Protein AF-A0A7W9SWE2-F1 (afdb_monomer_lite)

Radius of gyration: 13.79 Å; chains: 1; bounding box: 33×20×35 Å

Sequence (56 aa):
MDISASSRGCNSLTGRFVVPEYVLSATNEVERLHLTFEQHCEGGIPALRGEISYGK

Organism: Armatimonas rosea (NCBI:txid685828)

pLDDT: mean 83.33, std 13.38, range [52.28, 97.06]

Structure (mmCIF, N/CA/C/O backbone):
data_AF-A0A7W9SWE2-F1
#
_entry.id   AF-A0A7W9SWE2-F1
#
loop_
_atom_site.group_PDB
_atom_site.id
_atom_site.type_symbol
_atom_site.label_atom_id
_atom_site.label_alt_id
_atom_site.label_comp_id
_atom_site.label_asym_id
_atom_site.label_entity_id
_atom_site.label_seq_id
_atom_site.pdbx_PDB_ins_code
_atom_site.Cartn_x
_atom_site.Cartn_y
_atom_site.Cartn_z
_atom_site.occupancy
_atom_site.B_iso_or_equiv
_atom_site.auth_seq_id
_atom_site.auth_comp_id
_atom_site.auth_asym_id
_atom_site.auth_atom_id
_atom_site.pdbx_PDB_model_num
ATOM 1 N N . MET A 1 1 ? -1.573 10.171 -8.573 1.00 57.12 1 MET A N 1
ATOM 2 C CA . MET A 1 1 ? -1.517 9.006 -7.668 1.00 57.12 1 MET A CA 1
ATOM 3 C C . MET A 1 1 ? -0.090 8.522 -7.723 1.00 57.12 1 MET A C 1
ATOM 5 O O . MET A 1 1 ? 0.348 8.368 -8.844 1.00 57.12 1 MET A O 1
ATOM 9 N N . ASP A 1 2 ? 0.636 8.413 -6.611 1.00 63.53 2 ASP A N 1
ATOM 10 C CA . ASP A 1 2 ? 2.076 8.104 -6.593 1.00 63.53 2 ASP A CA 1
ATOM 11 C C . ASP A 1 2 ? 2.380 7.180 -5.410 1.00 63.53 2 ASP A C 1
ATOM 13 O O . ASP A 1 2 ? 1.949 7.466 -4.291 1.00 63.53 2 ASP A O 1
ATOM 17 N N . ILE A 1 3 ? 3.065 6.063 -5.666 1.00 67.44 3 ILE A N 1
ATOM 18 C CA . ILE A 1 3 ? 3.679 5.241 -4.623 1.00 67.44 3 ILE A CA 1
ATOM 19 C C . ILE A 1 3 ? 5.190 5.396 -4.744 1.00 67.44 3 ILE A C 1
ATOM 21 O O . ILE A 1 3 ? 5.804 4.913 -5.702 1.00 67.44 3 ILE A O 1
ATOM 25 N N . SER A 1 4 ? 5.784 6.022 -3.731 1.00 67.00 4 SER A N 1
ATOM 26 C CA . SER A 1 4 ? 7.225 6.183 -3.602 1.00 67.00 4 SER A CA 1
ATOM 27 C C . SER A 1 4 ? 7.770 5.256 -2.516 1.00 67.00 4 SER A C 1
ATOM 29 O O . SER A 1 4 ? 7.417 5.332 -1.342 1.00 67.00 4 SER A O 1
ATOM 31 N N . ALA A 1 5 ? 8.671 4.366 -2.925 1.00 59.53 5 ALA A N 1
ATOM 32 C CA . ALA A 1 5 ? 9.616 3.702 -2.038 1.00 59.53 5 ALA A CA 1
ATOM 33 C C . ALA A 1 5 ? 11.001 4.275 -2.360 1.00 59.53 5 ALA A C 1
ATOM 35 O O . ALA A 1 5 ? 11.326 4.484 -3.532 1.00 59.53 5 ALA A O 1
ATOM 36 N N . SER A 1 6 ? 11.774 4.588 -1.323 1.00 58.06 6 SER A N 1
ATOM 37 C CA . SER A 1 6 ? 13.080 5.257 -1.368 1.00 58.06 6 SER A CA 1
ATOM 38 C C . SER A 1 6 ? 13.890 4.998 -2.657 1.00 58.06 6 SER A C 1
ATOM 40 O O . SER A 1 6 ? 14.490 3.941 -2.838 1.00 58.06 6 SER A O 1
ATOM 42 N N . SER A 1 7 ? 13.964 6.029 -3.514 1.00 52.28 7 SER A N 1
ATOM 43 C CA . SER A 1 7 ? 14.853 6.154 -4.687 1.00 52.28 7 SER A CA 1
ATOM 44 C C . SER A 1 7 ? 14.405 5.600 -6.060 1.00 52.28 7 SER A C 1
ATOM 46 O O . SER A 1 7 ? 15.252 5.299 -6.901 1.00 52.28 7 SER A O 1
ATOM 48 N N . ARG A 1 8 ? 13.100 5.529 -6.367 1.00 59.59 8 ARG A N 1
ATOM 49 C CA . ARG A 1 8 ? 12.615 5.383 -7.764 1.00 59.59 8 ARG A CA 1
ATOM 50 C C . ARG A 1 8 ? 11.566 6.436 -8.128 1.00 59.59 8 ARG A C 1
ATOM 52 O O . ARG A 1 8 ? 10.386 6.126 -8.243 1.00 59.59 8 ARG A O 1
ATOM 59 N N . GLY A 1 9 ? 11.999 7.689 -8.261 1.00 56.97 9 GLY A N 1
ATOM 60 C CA . GLY A 1 9 ? 11.129 8.762 -8.748 1.00 56.97 9 GLY A CA 1
ATOM 61 C C . GLY A 1 9 ? 10.714 8.525 -10.203 1.00 56.97 9 GLY A C 1
ATOM 62 O O . GLY A 1 9 ? 11.551 8.158 -11.026 1.00 56.97 9 GLY A O 1
ATOM 63 N N . CYS A 1 10 ? 9.433 8.734 -10.502 1.00 66.62 10 CYS A N 1
ATOM 64 C CA . CYS A 1 10 ? 8.859 8.702 -11.847 1.00 66.62 10 CYS A CA 1
ATOM 65 C C . CYS A 1 10 ? 8.251 10.069 -12.149 1.00 66.62 10 CYS A C 1
ATOM 67 O O . CYS A 1 10 ? 7.510 10.595 -11.323 1.00 66.62 10 CYS A O 1
ATOM 69 N N . ASN A 1 11 ? 8.547 10.646 -13.312 1.00 69.88 11 ASN A N 1
ATOM 70 C CA . ASN A 1 11 ? 8.015 11.954 -13.701 1.00 69.88 11 ASN A CA 1
ATOM 71 C C . ASN A 1 11 ? 6.645 11.815 -14.379 1.00 69.88 11 ASN A C 1
ATOM 73 O O . ASN A 1 11 ? 5.810 12.710 -14.267 1.00 69.88 11 ASN A O 1
ATOM 77 N N . SER A 1 12 ? 6.403 10.680 -15.047 1.00 67.88 12 SER A N 1
ATOM 78 C CA . SER A 1 12 ? 5.097 10.287 -15.583 1.00 67.88 12 SER A CA 1
ATOM 79 C C . SER A 1 12 ? 4.653 8.938 -15.029 1.00 67.88 12 SER A C 1
ATOM 81 O O . SER A 1 12 ? 5.401 7.955 -15.062 1.00 67.88 12 SER A O 1
ATOM 83 N N . LEU A 1 13 ? 3.419 8.892 -14.523 1.00 77.12 13 LEU A N 1
ATOM 84 C CA . LEU A 1 13 ? 2.902 7.757 -13.775 1.00 77.12 13 LEU A CA 1
ATOM 85 C C . LEU A 1 13 ? 1.503 7.370 -14.253 1.00 77.12 13 LEU A C 1
ATOM 87 O O . LEU A 1 13 ? 0.580 8.183 -14.256 1.00 77.12 13 LEU A O 1
ATOM 91 N N . THR A 1 14 ? 1.348 6.108 -14.643 1.00 80.25 14 THR A N 1
ATOM 92 C CA . THR A 1 14 ? 0.054 5.511 -15.009 1.00 80.25 14 THR A CA 1
ATOM 93 C C . THR A 1 14 ? -0.141 4.224 -14.225 1.00 80.25 14 THR A C 1
ATOM 95 O O . THR A 1 14 ? 0.829 3.611 -13.788 1.00 80.25 14 THR A O 1
ATOM 98 N N . GLY A 1 15 ? -1.381 3.810 -13.986 1.00 85.50 15 GLY A N 1
ATOM 99 C CA . GLY A 1 15 ? -1.620 2.638 -13.155 1.00 85.50 15 GLY A CA 1
ATOM 100 C C . GLY A 1 15 ? -3.039 2.542 -12.629 1.00 85.50 15 GLY A C 1
ATOM 101 O O . GLY A 1 15 ? -3.927 3.279 -13.059 1.00 85.50 15 GLY A O 1
ATOM 102 N N . ARG A 1 16 ? -3.240 1.628 -11.680 1.00 88.06 16 ARG A N 1
ATOM 103 C CA . ARG A 1 16 ? -4.528 1.423 -11.012 1.00 88.06 16 ARG A CA 1
ATOM 104 C C . ARG A 1 16 ? -4.363 1.012 -9.563 1.00 88.06 16 ARG A C 1
ATOM 106 O O . ARG A 1 16 ? -3.358 0.417 -9.176 1.00 88.06 16 ARG A O 1
ATOM 113 N N . PHE A 1 17 ? -5.429 1.257 -8.818 1.00 90.00 17 PHE A N 1
ATOM 114 C CA . PHE A 1 17 ? -5.622 0.765 -7.469 1.00 90.00 17 PHE A CA 1
ATOM 115 C C . PHE A 1 17 ? -6.902 -0.039 -7.422 1.00 90.00 17 PHE A C 1
ATOM 117 O O . PHE A 1 17 ? -7.915 0.351 -8.003 1.00 90.00 17 PHE A O 1
ATOM 124 N N . VAL A 1 18 ? -6.842 -1.161 -6.724 1.00 94.75 18 VAL A N 1
ATOM 125 C CA . VAL A 1 18 ? -8.013 -1.961 -6.395 1.00 94.75 18 VAL A CA 1
ATOM 126 C C . VAL A 1 18 ? -8.072 -2.020 -4.884 1.00 94.75 18 VAL A C 1
ATOM 128 O O . VAL A 1 18 ? -7.061 -2.300 -4.243 1.00 94.75 18 VAL A O 1
ATOM 131 N N . VAL A 1 19 ? -9.244 -1.747 -4.321 1.00 94.44 19 VAL A N 1
ATOM 132 C CA . VAL A 1 19 ? -9.479 -1.766 -2.874 1.00 94.44 19 VAL A CA 1
ATOM 133 C C . VAL A 1 19 ? -10.486 -2.874 -2.577 1.00 94.44 19 VAL A C 1
ATOM 135 O O . VAL A 1 19 ? -11.688 -2.618 -2.622 1.00 94.44 19 VAL A O 1
ATOM 138 N N . PRO A 1 20 ? -10.032 -4.126 -2.369 1.00 94.44 20 PRO A N 1
ATOM 139 C CA . PRO A 1 20 ? -10.938 -5.230 -2.071 1.00 94.44 20 PRO A CA 1
ATOM 140 C C . PRO A 1 20 ? -11.665 -5.078 -0.735 1.00 94.44 20 PRO A C 1
ATOM 142 O O . PRO A 1 20 ? -12.784 -5.563 -0.600 1.00 94.44 20 PRO A O 1
ATOM 145 N N . GLU A 1 21 ? -11.041 -4.422 0.246 1.00 95.94 21 GLU A N 1
ATOM 146 C CA . GLU A 1 21 ? -11.628 -4.216 1.568 1.00 95.94 21 GLU A CA 1
ATOM 147 C C . GLU A 1 21 ? -11.356 -2.796 2.061 1.00 95.94 21 GLU A C 1
ATOM 149 O O . GLU A 1 21 ? -10.219 -2.321 2.040 1.00 95.94 21 GLU A O 1
ATOM 154 N N . TYR A 1 22 ? -12.412 -2.139 2.537 1.00 95.81 22 TYR A N 1
ATOM 155 C CA . TYR A 1 22 ? -12.340 -0.865 3.236 1.00 95.81 22 TYR A CA 1
ATOM 156 C C . TYR A 1 22 ? -13.436 -0.815 4.298 1.00 95.81 22 TYR A C 1
ATOM 158 O O . TYR A 1 22 ? -14.622 -0.749 3.972 1.00 95.81 22 TYR A O 1
ATOM 166 N N . VAL A 1 23 ? -13.035 -0.880 5.566 1.00 96.81 23 VAL A N 1
ATOM 167 C CA . VAL A 1 23 ? -13.942 -0.884 6.715 1.00 96.81 23 VAL A CA 1
ATOM 168 C C . VAL A 1 23 ? -13.607 0.288 7.616 1.00 96.81 23 VAL A C 1
ATOM 170 O O . VAL A 1 23 ? -12.455 0.478 8.013 1.00 96.81 23 VAL A O 1
ATOM 173 N N . LEU A 1 24 ? -14.642 1.054 7.942 1.00 96.88 24 LEU A N 1
ATOM 174 C CA . LEU A 1 24 ? -14.581 2.162 8.878 1.00 96.88 24 LEU A CA 1
ATOM 175 C C . LEU A 1 24 ? -15.226 1.773 10.206 1.00 96.88 24 LEU A C 1
ATOM 177 O O . LEU A 1 24 ? -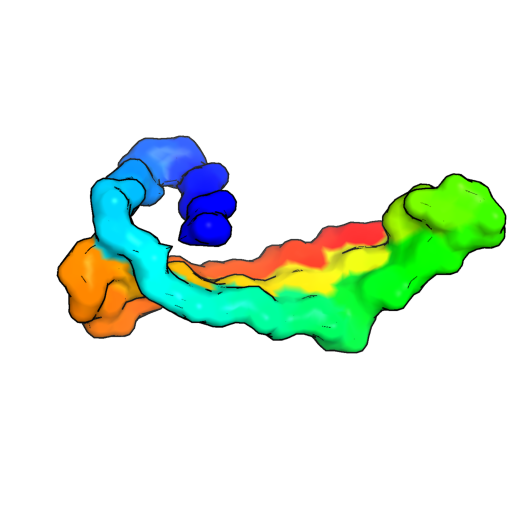16.246 1.082 10.227 1.00 96.88 24 LEU A O 1
ATOM 181 N N . SER A 1 25 ? -14.662 2.279 11.296 1.00 95.12 25 SER A N 1
ATOM 182 C CA . SER A 1 25 ? -15.290 2.255 12.611 1.00 95.12 25 SER A CA 1
ATOM 183 C C . SER A 1 25 ? -16.492 3.210 12.663 1.00 95.12 25 SER A C 1
ATOM 185 O O . SER A 1 25 ? -16.692 4.060 11.790 1.00 95.12 25 SER A O 1
ATOM 187 N N . ALA A 1 26 ? -17.265 3.146 13.749 1.00 96.38 26 ALA A N 1
ATOM 188 C CA . ALA A 1 26 ? -18.368 4.081 13.998 1.00 96.38 26 ALA A CA 1
ATOM 189 C C . ALA A 1 26 ? -17.923 5.557 14.107 1.00 96.38 26 ALA A C 1
ATOM 191 O O . ALA A 1 26 ? -18.748 6.457 13.961 1.00 96.38 26 ALA A O 1
ATOM 192 N N . THR A 1 27 ? -16.634 5.815 14.357 1.00 97.06 27 THR A N 1
ATOM 193 C CA . THR A 1 27 ? -16.039 7.159 14.426 1.00 97.06 27 THR A CA 1
ATOM 194 C C . THR A 1 27 ? -15.351 7.581 13.122 1.00 97.06 27 THR A C 1
ATOM 196 O O . THR A 1 27 ? -14.713 8.630 13.092 1.00 97.06 27 THR A O 1
ATOM 199 N N . ASN A 1 28 ? -15.528 6.821 12.032 1.00 95.19 28 ASN A N 1
ATOM 200 C CA . ASN A 1 28 ? -14.888 7.018 10.723 1.00 95.19 28 ASN A CA 1
ATOM 201 C C . ASN A 1 28 ? -13.361 6.824 10.716 1.00 95.19 28 ASN A C 1
ATOM 203 O O . ASN A 1 28 ? -12.669 7.363 9.851 1.00 95.19 28 ASN A O 1
ATOM 207 N N . GLU A 1 29 ? -12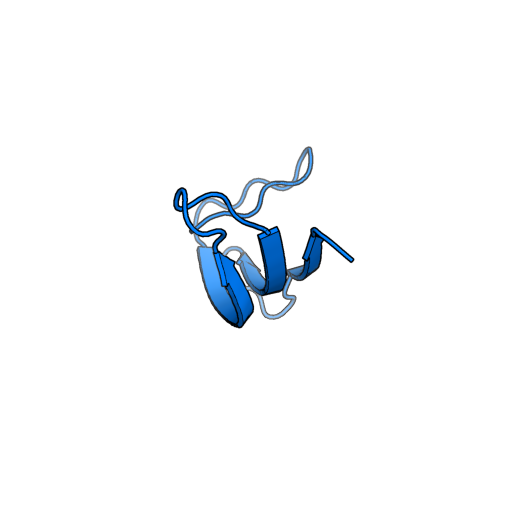.826 6.035 11.645 1.00 95.69 29 GLU A N 1
ATOM 208 C CA . GLU A 1 29 ? -11.429 5.595 11.590 1.00 95.69 29 GLU A CA 1
ATOM 209 C C . GLU A 1 29 ? -11.305 4.345 10.717 1.00 95.69 29 GLU A C 1
ATOM 211 O O . GLU A 1 29 ? -12.211 3.514 10.687 1.00 95.69 29 GLU A O 1
ATOM 216 N N . VAL A 1 30 ? -10.189 4.194 9.999 1.00 94.94 30 VAL A N 1
ATOM 217 C CA . VAL A 1 30 ? -9.939 2.986 9.200 1.00 94.94 30 VAL A CA 1
ATOM 218 C C . VAL A 1 30 ? -9.679 1.821 10.148 1.00 94.94 30 VAL A C 1
ATOM 220 O O . VAL A 1 30 ? -8.668 1.810 10.840 1.00 94.94 30 VAL A O 1
ATOM 223 N N . GLU A 1 31 ? -10.583 0.845 10.164 1.00 96.75 31 GLU A N 1
ATOM 224 C CA . GLU A 1 31 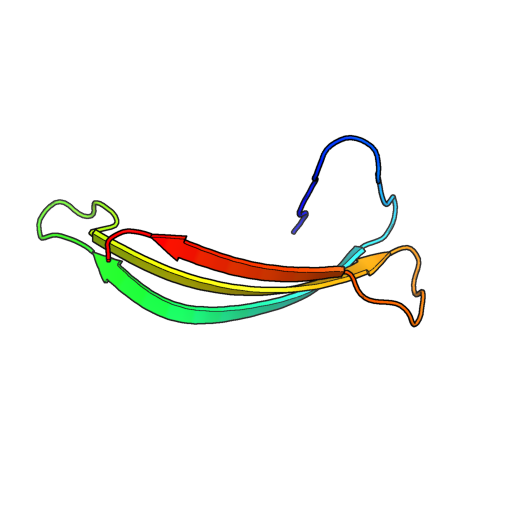? -10.450 -0.374 10.963 1.00 96.75 31 GLU A CA 1
ATOM 225 C C . GLU A 1 31 ? -9.754 -1.470 10.156 1.00 96.75 31 GLU A C 1
ATOM 227 O O . GLU A 1 31 ? -8.841 -2.113 10.661 1.00 96.75 31 GLU A O 1
ATOM 232 N N . ARG A 1 32 ? -10.140 -1.643 8.883 1.00 96.38 32 ARG A N 1
ATOM 233 C CA . ARG A 1 32 ? -9.479 -2.553 7.937 1.00 96.38 32 ARG A CA 1
ATOM 234 C C . ARG A 1 32 ? -9.332 -1.924 6.571 1.00 96.38 32 ARG A C 1
ATOM 236 O O . ARG A 1 32 ? -10.242 -1.265 6.067 1.00 96.38 32 ARG A O 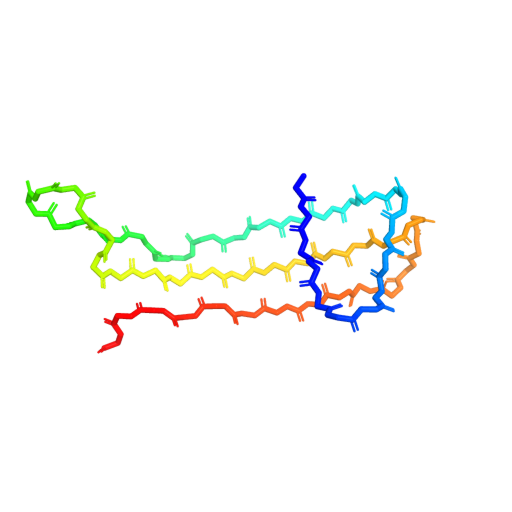1
ATOM 243 N N . LEU A 1 33 ? -8.182 -2.166 5.960 1.00 95.62 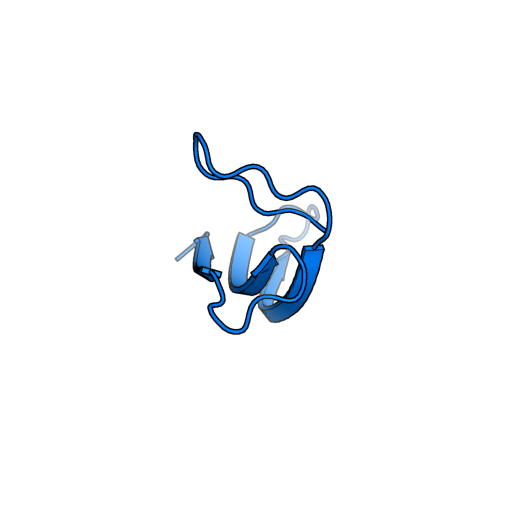33 LEU A N 1
ATOM 244 C CA . LEU A 1 33 ? -7.906 -1.759 4.593 1.00 95.62 33 LEU A CA 1
ATOM 245 C C . LEU A 1 33 ? -7.075 -2.838 3.915 1.00 95.62 33 LEU A C 1
ATOM 247 O O . LEU A 1 33 ? -5.992 -3.185 4.385 1.00 95.62 33 LEU A O 1
ATOM 251 N N . HIS A 1 34 ? -7.557 -3.291 2.767 1.00 96.25 34 HIS A N 1
ATOM 252 C CA . HIS A 1 34 ? -6.781 -4.067 1.820 1.00 96.25 34 HIS A CA 1
ATOM 253 C C . HIS A 1 34 ? -6.800 -3.331 0.485 1.00 96.25 34 HIS A C 1
ATOM 255 O O . HIS A 1 34 ? -7.856 -2.982 -0.043 1.00 96.25 34 HIS A O 1
ATOM 261 N N . LEU A 1 35 ? -5.616 -3.082 -0.056 1.00 94.06 35 LEU A N 1
ATOM 262 C CA . LEU A 1 35 ? -5.418 -2.383 -1.309 1.00 94.06 35 LEU A CA 1
ATOM 263 C C . LEU A 1 35 ? -4.302 -3.051 -2.104 1.00 94.06 35 LEU A C 1
ATOM 265 O O . LEU A 1 35 ? -3.245 -3.367 -1.570 1.00 94.06 35 LEU A O 1
ATOM 269 N N . THR A 1 36 ? -4.518 -3.211 -3.402 1.00 94.12 36 THR A N 1
ATOM 270 C CA . THR A 1 36 ? -3.485 -3.616 -4.357 1.00 94.12 36 THR A CA 1
ATOM 271 C C . THR A 1 36 ? -3.260 -2.493 -5.354 1.00 94.12 36 THR A C 1
ATOM 273 O O . THR A 1 36 ? -4.184 -1.742 -5.686 1.00 94.12 36 THR A O 1
ATOM 276 N N . PHE A 1 37 ? -2.029 -2.354 -5.827 1.00 90.56 37 PHE A N 1
ATOM 277 C CA . PHE A 1 37 ? -1.673 -1.320 -6.786 1.00 90.56 37 PHE A CA 1
ATOM 278 C C . PHE A 1 37 ? -0.760 -1.851 -7.881 1.00 90.56 37 PHE A C 1
ATOM 280 O O . PHE A 1 37 ? 0.042 -2.764 -7.681 1.00 90.56 37 PHE A O 1
ATOM 287 N N . GLU A 1 38 ? -0.893 -1.239 -9.049 1.00 90.06 38 GLU A N 1
ATOM 288 C CA . GLU A 1 38 ? -0.010 -1.407 -10.192 1.00 90.06 38 GLU A CA 1
ATOM 289 C C . GLU A 1 38 ? 0.360 -0.021 -10.705 1.00 90.06 38 GLU A C 1
ATOM 291 O O . GLU A 1 38 ? -0.516 0.815 -10.926 1.00 90.06 38 GLU A O 1
ATOM 296 N N . GLN A 1 39 ? 1.653 0.210 -10.885 1.00 86.19 39 GLN A N 1
ATOM 297 C CA . GLN A 1 39 ? 2.228 1.487 -11.268 1.00 86.19 39 GLN A CA 1
ATOM 298 C C . GLN A 1 39 ? 3.244 1.283 -12.390 1.00 86.19 39 GLN A C 1
ATOM 300 O O . GLN A 1 39 ? 4.215 0.544 -12.247 1.00 86.19 39 GLN A O 1
ATOM 305 N N . HIS A 1 40 ? 3.038 1.993 -13.488 1.00 86.25 40 HIS A N 1
ATOM 306 C CA . HIS A 1 40 ? 3.938 2.096 -14.624 1.00 86.25 40 HIS A CA 1
ATOM 307 C C . HIS A 1 40 ? 4.626 3.460 -14.606 1.00 86.25 40 HIS A C 1
ATOM 309 O O . HIS A 1 40 ? 3.985 4.495 -14.411 1.00 86.25 40 HIS A O 1
ATOM 315 N N . CYS A 1 41 ? 5.933 3.443 -14.839 1.00 83.75 41 CYS A N 1
ATOM 316 C CA . CYS A 1 41 ? 6.791 4.619 -14.886 1.00 83.75 41 CYS A CA 1
ATOM 317 C C . CYS A 1 41 ? 7.120 4.953 -16.342 1.00 83.75 41 CYS A C 1
ATOM 319 O O . CYS A 1 41 ? 7.545 4.056 -17.068 1.00 83.75 41 CYS A O 1
ATOM 321 N N . GLU A 1 42 ? 6.946 6.203 -16.775 1.00 79.38 42 GLU A N 1
ATOM 322 C CA . GLU A 1 42 ? 7.356 6.680 -18.112 1.00 79.38 42 GLU A CA 1
ATOM 323 C C . GLU A 1 42 ? 6.800 5.845 -19.287 1.00 79.38 42 GLU A C 1
ATOM 325 O O . GLU A 1 42 ? 7.462 5.645 -20.303 1.00 79.38 42 GLU A O 1
ATOM 330 N N . GLY A 1 43 ? 5.590 5.290 -19.138 1.00 71.25 43 GLY A N 1
ATOM 331 C CA . GLY A 1 43 ? 4.984 4.401 -20.143 1.00 71.25 43 GLY A CA 1
ATOM 332 C C . GLY A 1 43 ? 5.683 3.042 -20.301 1.00 71.25 43 GLY A C 1
ATOM 333 O O . GLY A 1 43 ? 5.383 2.297 -21.233 1.00 71.25 43 GLY A O 1
ATOM 334 N N . GLY A 1 44 ? 6.612 2.703 -19.403 1.00 73.88 44 GLY A N 1
ATOM 335 C CA . GLY A 1 44 ? 7.341 1.443 -19.410 1.00 73.88 44 GLY A CA 1
ATOM 336 C C . GLY A 1 44 ? 6.438 0.228 -19.190 1.00 73.88 44 GLY A C 1
ATOM 337 O O . GLY A 1 44 ? 5.514 0.243 -18.375 1.00 73.88 44 GLY A O 1
ATOM 338 N N . ILE A 1 45 ? 6.745 -0.861 -19.900 1.00 71.06 45 ILE A N 1
ATOM 339 C CA . ILE A 1 45 ? 6.060 -2.157 -19.760 1.00 71.06 45 ILE A CA 1
ATOM 340 C C . ILE A 1 45 ? 6.232 -2.756 -18.348 1.00 71.06 45 ILE A C 1
ATOM 342 O O . ILE A 1 45 ? 5.254 -3.289 -17.816 1.00 71.06 45 ILE A O 1
ATOM 346 N N . PRO A 1 46 ? 7.415 -2.683 -17.696 1.00 78.06 46 PRO A N 1
ATOM 347 C CA . PRO A 1 46 ? 7.556 -3.155 -16.323 1.00 78.06 46 PRO A CA 1
ATOM 348 C C . PRO A 1 46 ? 6.729 -2.300 -15.359 1.00 78.06 46 PRO A C 1
ATOM 350 O O . PRO A 1 46 ? 6.887 -1.080 -15.310 1.00 78.06 46 PRO A O 1
ATOM 353 N N . ALA A 1 47 ? 5.884 -2.955 -14.563 1.00 84.31 47 ALA A N 1
ATOM 354 C CA . ALA A 1 47 ? 5.075 -2.301 -13.542 1.00 84.31 47 ALA A CA 1
ATOM 355 C C . ALA A 1 47 ? 5.594 -2.628 -12.139 1.00 84.31 47 ALA A C 1
ATOM 357 O O . ALA A 1 47 ? 5.858 -3.793 -11.826 1.00 84.31 47 ALA A O 1
ATOM 358 N N . LEU A 1 48 ? 5.669 -1.616 -11.278 1.00 84.69 48 LEU A N 1
ATOM 359 C CA . LEU A 1 48 ? 5.715 -1.809 -9.837 1.00 84.69 48 LEU A CA 1
ATOM 360 C C . LEU A 1 48 ? 4.337 -2.297 -9.385 1.00 84.69 48 LEU A C 1
ATOM 362 O O . LEU A 1 48 ? 3.326 -1.661 -9.671 1.00 84.69 48 LEU A O 1
ATOM 366 N N . ARG A 1 49 ? 4.295 -3.423 -8.679 1.00 90.00 49 ARG A N 1
ATOM 367 C CA . ARG A 1 49 ? 3.069 -3.961 -8.086 1.00 90.00 49 ARG A CA 1
ATOM 368 C C . ARG A 1 49 ? 3.260 -4.139 -6.595 1.00 90.00 49 ARG A C 1
ATOM 370 O O . ARG A 1 49 ? 4.360 -4.480 -6.161 1.00 90.00 49 ARG A O 1
ATOM 377 N N . GLY A 1 50 ? 2.196 -3.943 -5.835 1.00 89.94 50 GLY A N 1
ATOM 378 C CA . GLY A 1 50 ? 2.225 -4.178 -4.402 1.00 89.94 50 GLY A CA 1
ATOM 379 C C . GLY A 1 50 ? 0.843 -4.338 -3.797 1.00 89.94 50 GLY A C 1
ATOM 380 O O . GLY A 1 50 ? -0.181 -4.089 -4.436 1.00 89.94 50 GLY A O 1
ATOM 381 N N . GLU A 1 51 ? 0.856 -4.768 -2.545 1.00 93.38 51 GLU A N 1
ATOM 382 C CA . GLU A 1 51 ? -0.316 -5.005 -1.717 1.00 93.38 51 GLU A CA 1
ATOM 383 C C . GLU A 1 51 ? -0.078 -4.363 -0.350 1.00 93.38 51 GLU A C 1
ATOM 385 O O . GLU A 1 51 ? 1.012 -4.461 0.216 1.00 93.38 51 GLU A O 1
ATOM 390 N N . ILE A 1 52 ? -1.098 -3.680 0.159 1.00 90.75 52 ILE A N 1
ATOM 391 C CA . ILE A 1 52 ? -1.131 -3.063 1.479 1.00 90.75 52 ILE A CA 1
ATOM 392 C C . ILE A 1 52 ? -2.304 -3.685 2.225 1.00 90.75 52 ILE A C 1
ATOM 394 O O . ILE A 1 52 ? -3.439 -3.628 1.756 1.00 90.75 52 ILE A O 1
ATOM 398 N N . SER A 1 53 ? -2.014 -4.258 3.390 1.00 93.75 53 SER A N 1
ATOM 399 C CA . SER A 1 53 ? -3.003 -4.795 4.322 1.00 93.75 53 SER A CA 1
ATOM 400 C C . SER A 1 53 ? -2.830 -4.129 5.685 1.00 93.75 53 SER A C 1
ATOM 402 O O . SER A 1 53 ? -1.715 -4.064 6.205 1.00 93.75 53 SER A O 1
ATOM 404 N N . TYR A 1 54 ? -3.927 -3.660 6.270 1.00 93.38 54 TYR A N 1
ATOM 405 C CA . TYR A 1 54 ? -3.978 -3.010 7.577 1.00 93.38 54 TYR A CA 1
ATOM 406 C C . TYR A 1 54 ? -5.183 -3.510 8.381 1.00 93.38 54 TYR A C 1
ATOM 408 O O . TYR A 1 54 ? -6.254 -3.714 7.811 1.00 93.38 54 TYR A O 1
ATOM 416 N N . GLY A 1 55 ? -5.003 -3.668 9.698 1.00 85.88 55 GLY A N 1
ATOM 417 C CA . GLY A 1 55 ? -6.094 -4.000 10.624 1.00 85.88 55 GLY A CA 1
ATOM 418 C C . GLY A 1 55 ? -6.512 -5.473 10.668 1.00 85.88 55 GLY A C 1
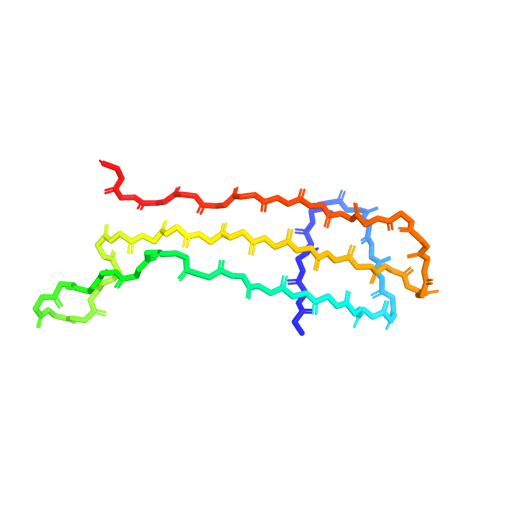ATOM 419 O O . GLY A 1 55 ? -7.667 -5.762 10.964 1.00 85.88 55 GLY A O 1
ATOM 420 N N . LYS A 1 56 ? -5.599 -6.396 10.337 1.00 66.25 56 LYS A N 1
ATOM 421 C CA . LYS A 1 56 ? -5.851 -7.846 10.404 1.00 66.25 56 LYS A CA 1
ATOM 422 C C . LYS A 1 56 ? -6.347 -8.314 11.770 1.00 66.25 56 LYS A C 1
ATOM 424 O O . LYS A 1 56 ? -5.755 -7.877 12.781 1.00 66.25 56 LYS A O 1
#

Secondary structure (DSSP, 8-state):
-----TT---SSEEEEEEEEEEEE-TTS-EEEEEEEEEEEETT-S-EEEEEEEE--

Foldseek 3Di:
DDDDDPDDDAPDKDWDKDWPDFDADPVRHTQWTKMKIWIDGPPDPDIDIDIDTPND